Protein AF-S7RNK0-F1 (afdb_monomer_lite)

Secondary structure (DSSP, 8-state):
----------------------TT-----TTSS-HHHHHHHHHHHHHHHHHHHHHHHHHHHHHHHHHH--S---HHHHHHHHHHHHHHHHHHHHHHHHHHHHHHHHHHHHHHHHHHHHHHHHHHHHHHHHHHHHHHHHHHHHHHHHHHS------

Structure (mmCIF, N/CA/C/O backbone):
data_AF-S7RNK0-F1
#
_entry.id   AF-S7RNK0-F1
#
loop_
_atom_site.group_PDB
_atom_site.id
_atom_site.type_symbol
_atom_site.label_atom_id
_atom_site.label_alt_id
_atom_site.label_comp_id
_atom_site.label_asym_id
_atom_site.label_entity_id
_atom_site.label_seq_id
_atom_site.pdbx_PDB_ins_code
_atom_site.Cartn_x
_atom_site.Cartn_y
_atom_site.Cartn_z
_atom_site.occupancy
_atom_site.B_iso_or_equiv
_atom_site.auth_seq_id
_atom_site.auth_comp_id
_atom_site.auth_asym_id
_atom_site.auth_atom_id
_atom_site.pdbx_PDB_model_num
ATOM 1 N N . MET A 1 1 ? 45.221 -5.343 42.220 1.00 38.56 1 MET A N 1
ATOM 2 C CA . MET A 1 1 ? 44.175 -4.317 42.394 1.00 38.56 1 MET A CA 1
ATOM 3 C C . MET A 1 1 ? 42.942 -4.831 41.683 1.00 38.56 1 MET A C 1
ATOM 5 O O . MET A 1 1 ? 43.031 -5.105 40.497 1.00 38.56 1 MET A O 1
ATOM 9 N N . ALA A 1 2 ? 41.881 -5.119 42.434 1.00 43.97 2 ALA A N 1
ATOM 10 C CA . ALA A 1 2 ? 40.635 -5.669 41.914 1.00 43.97 2 ALA A CA 1
ATOM 11 C C . ALA A 1 2 ? 39.637 -4.521 41.758 1.00 43.97 2 ALA A C 1
ATOM 13 O O . ALA A 1 2 ? 39.261 -3.907 42.754 1.00 43.97 2 ALA A O 1
ATOM 14 N N . GLU A 1 3 ? 39.244 -4.226 40.525 1.00 46.78 3 GLU A N 1
ATOM 15 C CA . GLU A 1 3 ? 38.195 -3.261 40.221 1.00 46.78 3 GLU A CA 1
ATOM 16 C C . GLU A 1 3 ? 36.877 -4.032 40.102 1.00 46.78 3 GLU A C 1
ATOM 18 O O . GLU A 1 3 ? 36.682 -4.839 39.195 1.00 46.78 3 GLU A O 1
ATOM 23 N N . ARG A 1 4 ? 36.014 -3.870 41.108 1.00 43.72 4 ARG A N 1
ATOM 24 C CA . ARG A 1 4 ? 34.641 -4.377 41.099 1.00 43.72 4 ARG A CA 1
ATOM 25 C C . ARG A 1 4 ? 33.780 -3.339 40.389 1.00 43.72 4 ARG A C 1
ATOM 27 O O . ARG A 1 4 ? 33.605 -2.245 40.916 1.00 43.72 4 ARG A O 1
ATOM 34 N N . THR A 1 5 ? 33.224 -3.677 39.233 1.00 51.50 5 THR A N 1
ATOM 35 C CA . THR A 1 5 ? 32.149 -2.893 38.617 1.00 51.50 5 THR A CA 1
ATOM 36 C C . THR A 1 5 ? 30.824 -3.281 39.267 1.00 51.50 5 THR A C 1
ATOM 38 O O . THR A 1 5 ? 30.147 -4.211 38.834 1.00 51.50 5 THR A O 1
ATOM 41 N N . GLU A 1 6 ? 30.488 -2.597 40.360 1.00 53.03 6 GLU A N 1
ATOM 42 C CA . GLU A 1 6 ? 29.125 -2.522 40.890 1.00 53.03 6 GLU A CA 1
ATOM 43 C C . GLU A 1 6 ? 28.332 -1.493 40.076 1.00 53.03 6 GLU A C 1
ATOM 45 O O . GLU A 1 6 ? 28.694 -0.320 40.049 1.00 53.03 6 GLU A O 1
ATOM 50 N N . THR A 1 7 ? 27.294 -1.957 39.379 1.00 47.88 7 THR A N 1
ATOM 51 C CA . THR A 1 7 ? 26.075 -1.268 38.883 1.00 47.88 7 THR A CA 1
ATOM 52 C C . THR A 1 7 ? 25.461 -2.227 37.845 1.00 47.88 7 THR A C 1
ATOM 54 O O . THR A 1 7 ? 26.183 -2.813 37.054 1.00 47.88 7 THR A O 1
ATOM 57 N N . ASP A 1 8 ? 24.179 -2.577 37.833 1.00 44.62 8 ASP A N 1
ATOM 58 C CA . ASP A 1 8 ? 22.992 -1.774 38.080 1.00 44.62 8 ASP A CA 1
ATOM 59 C C . ASP A 1 8 ? 21.844 -2.656 38.614 1.00 44.62 8 ASP A C 1
ATOM 61 O O . ASP A 1 8 ? 21.744 -3.856 38.352 1.00 44.62 8 ASP A O 1
ATOM 65 N N . VAL A 1 9 ? 21.008 -2.025 39.422 1.00 54.91 9 VAL A N 1
ATOM 66 C CA . VAL A 1 9 ? 19.932 -2.573 40.238 1.00 54.91 9 VAL A CA 1
ATOM 67 C C . VAL A 1 9 ? 18.689 -2.777 39.376 1.00 54.91 9 VAL A C 1
ATOM 69 O O . VAL A 1 9 ? 18.305 -1.894 38.613 1.00 54.91 9 VAL A O 1
ATOM 72 N N . SER A 1 10 ? 17.980 -3.892 39.568 1.00 52.00 10 SER A N 1
ATOM 73 C CA . SER A 1 10 ? 16.616 -4.072 39.063 1.00 52.00 10 SER A CA 1
ATOM 74 C C . SER A 1 10 ? 15.708 -2.943 39.558 1.00 52.00 10 SER A C 1
ATOM 76 O O . SER A 1 10 ? 15.218 -2.970 40.688 1.00 52.00 10 SER A O 1
ATOM 78 N N . ARG A 1 11 ? 15.455 -1.948 38.706 1.00 56.00 11 ARG A N 1
ATOM 79 C CA . ARG A 1 11 ? 14.367 -0.986 38.885 1.00 56.00 11 ARG A CA 1
ATOM 80 C C . ARG A 1 11 ? 13.257 -1.310 37.889 1.00 56.00 11 ARG A C 1
ATOM 82 O O . ARG A 1 11 ? 13.376 -0.950 36.721 1.00 56.00 11 ARG A O 1
ATOM 89 N N . PRO A 1 12 ? 12.150 -1.932 38.326 1.00 54.88 12 PRO A N 1
ATOM 90 C CA . PRO A 1 12 ? 10.907 -1.861 37.579 1.00 54.88 12 PRO A CA 1
ATOM 91 C C . PRO A 1 12 ? 10.405 -0.415 37.690 1.00 54.88 12 PRO A C 1
ATOM 93 O O . PRO A 1 12 ? 9.751 -0.044 38.663 1.00 54.88 12 PRO A O 1
ATOM 96 N N . SER A 1 13 ? 10.782 0.449 36.745 1.00 56.88 13 SER A N 1
ATOM 97 C CA . SER A 1 13 ? 10.245 1.809 36.687 1.00 56.88 13 SER A CA 1
ATOM 98 C C . SER A 1 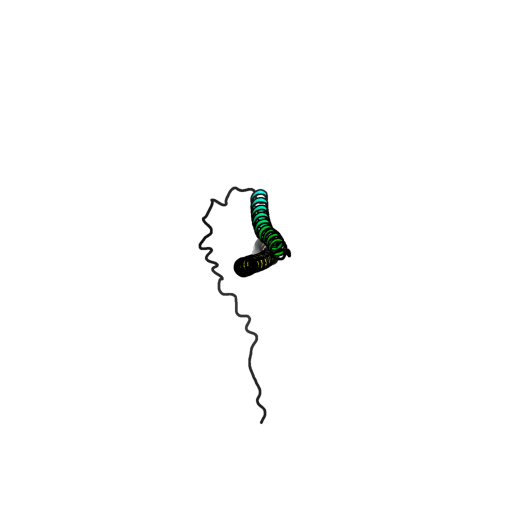13 ? 8.968 1.808 35.858 1.00 56.88 13 SER A C 1
ATOM 100 O O . SER A 1 13 ? 9.001 1.701 34.633 1.00 56.88 13 SER A O 1
ATOM 102 N N . ALA A 1 14 ? 7.857 1.902 36.583 1.00 45.41 14 ALA A N 1
ATOM 103 C CA . ALA A 1 14 ? 6.514 2.204 36.122 1.00 45.41 14 ALA A CA 1
ATOM 104 C C . ALA A 1 14 ? 6.492 3.093 34.872 1.00 45.41 14 ALA A C 1
ATOM 106 O O . ALA A 1 14 ? 7.077 4.174 34.876 1.00 45.41 14 ALA A O 1
ATOM 107 N N . LEU A 1 15 ? 5.766 2.653 33.842 1.00 47.38 15 LEU A N 1
ATOM 108 C CA . LEU A 1 15 ? 5.374 3.487 32.710 1.00 47.38 15 LEU A CA 1
ATOM 109 C C . LEU A 1 15 ? 4.616 4.715 33.242 1.00 47.38 15 LEU A C 1
ATOM 111 O O . LEU A 1 15 ? 3.490 4.575 33.729 1.00 47.38 15 LEU A O 1
ATOM 115 N N . PRO A 1 16 ? 5.181 5.929 33.157 1.00 45.91 16 PRO A N 1
ATOM 116 C CA . PRO A 1 16 ? 4.438 7.141 33.429 1.00 45.91 16 PRO A CA 1
ATOM 117 C C . PRO A 1 16 ? 3.608 7.420 32.178 1.00 45.91 16 PRO A C 1
ATOM 119 O O . PRO A 1 16 ? 4.174 7.736 31.138 1.00 45.91 16 PRO A O 1
ATOM 122 N N . SER A 1 17 ? 2.285 7.255 32.279 1.00 56.50 17 SER A N 1
ATOM 123 C CA . SER A 1 17 ? 1.262 7.858 31.408 1.00 56.50 17 SER A CA 1
ATOM 124 C C . SER A 1 17 ? 1.771 8.238 30.009 1.00 56.50 17 SER A C 1
ATOM 126 O O . SER A 1 17 ? 2.114 9.394 29.748 1.00 56.50 17 SER A O 1
ATOM 128 N N . ALA A 1 18 ? 1.808 7.265 29.096 1.00 48.03 18 ALA A N 1
ATOM 129 C CA . ALA A 1 18 ? 1.936 7.549 27.675 1.00 48.03 18 ALA A CA 1
ATOM 130 C C . ALA A 1 18 ? 0.672 8.297 27.226 1.00 48.03 18 ALA A C 1
ATOM 132 O O . ALA A 1 18 ? -0.296 7.710 26.749 1.00 48.03 18 ALA A O 1
ATOM 133 N N . LYS A 1 19 ? 0.660 9.620 27.401 1.00 53.62 19 LYS A N 1
ATOM 134 C CA . LYS A 1 19 ? -0.261 10.505 26.696 1.00 53.62 19 LYS A CA 1
ATOM 135 C C . LYS A 1 19 ? 0.187 10.531 25.240 1.00 53.62 19 LYS A C 1
ATOM 137 O O . LYS A 1 19 ? 0.856 11.463 24.804 1.00 53.62 19 LYS A O 1
ATOM 142 N N . LEU A 1 20 ? -0.173 9.487 24.495 1.00 52.44 20 LEU A N 1
ATOM 143 C CA . LEU A 1 20 ? -0.245 9.523 23.040 1.00 52.44 20 LEU A CA 1
ATOM 144 C C . LEU A 1 20 ? -1.317 10.556 22.682 1.00 52.44 20 LEU A C 1
ATOM 146 O O . LEU A 1 20 ? -2.484 10.241 22.463 1.00 52.44 20 LEU A O 1
ATOM 150 N N . THR A 1 21 ? -0.928 11.831 22.692 1.00 51.25 21 THR A N 1
ATOM 151 C CA . THR A 1 21 ? -1.695 12.910 22.084 1.00 51.25 21 THR A CA 1
ATOM 152 C C . THR A 1 21 ? -1.768 12.617 20.597 1.00 51.25 21 THR A C 1
ATOM 154 O O . THR A 1 21 ? -0.874 12.958 19.825 1.00 51.25 21 THR A O 1
ATOM 157 N N . ASN A 1 22 ? -2.846 11.936 20.230 1.00 54.66 22 ASN A N 1
ATOM 158 C CA . ASN A 1 22 ? -3.285 11.652 18.880 1.00 54.66 22 ASN A CA 1
ATOM 159 C C . ASN A 1 22 ? -3.699 12.978 18.218 1.00 54.66 22 ASN A C 1
ATOM 161 O O . ASN A 1 22 ? -4.876 13.313 18.140 1.00 54.66 22 ASN A O 1
ATOM 165 N N . ARG A 1 23 ? -2.715 13.808 17.851 1.00 49.62 23 ARG A N 1
ATOM 166 C CA . ARG A 1 23 ? -2.934 15.209 17.455 1.00 49.62 23 ARG A CA 1
ATOM 167 C C . ARG A 1 23 ? -3.511 15.373 16.046 1.00 49.62 23 ARG A C 1
ATOM 169 O O . ARG A 1 23 ? -3.738 16.503 15.642 1.00 49.62 23 ARG A O 1
ATOM 176 N N . ASN A 1 24 ? -3.756 14.294 15.301 1.00 45.88 24 ASN A N 1
ATOM 177 C CA . ASN A 1 24 ? -4.236 14.422 13.923 1.00 45.88 24 ASN A CA 1
ATOM 178 C C . ASN A 1 24 ? -5.293 13.398 13.498 1.00 45.88 24 ASN A C 1
ATOM 180 O O . ASN A 1 24 ? -5.479 13.169 12.307 1.00 45.88 24 ASN A O 1
ATOM 184 N N . ARG A 1 25 ? -6.011 12.784 14.447 1.00 49.88 25 ARG A N 1
ATOM 185 C CA . ARG A 1 25 ? -7.230 12.046 14.107 1.00 49.88 25 ARG A CA 1
ATOM 186 C C . ARG A 1 25 ? -8.386 13.030 14.203 1.00 49.88 25 ARG A C 1
ATOM 188 O O . ARG A 1 25 ? -8.956 13.217 15.274 1.00 49.88 25 ARG A O 1
ATOM 195 N N . GLU A 1 26 ? -8.660 13.713 13.093 1.00 44.22 26 GLU A N 1
ATOM 196 C CA . GLU A 1 26 ? -9.925 14.415 12.901 1.00 44.22 26 GLU A CA 1
ATOM 197 C C . GLU A 1 26 ? -11.048 13.483 13.359 1.00 44.22 26 GLU A C 1
ATOM 199 O O . GLU A 1 26 ? -11.226 12.374 12.848 1.00 44.22 26 GLU A O 1
ATOM 204 N N . THR A 1 27 ? -11.742 13.904 14.408 1.00 45.97 27 THR A N 1
ATOM 205 C CA . THR A 1 27 ? -12.876 13.211 14.997 1.00 45.97 27 THR A CA 1
ATOM 206 C C . THR A 1 27 ? -14.022 13.223 13.996 1.00 45.97 27 THR A C 1
ATOM 208 O O . THR A 1 27 ? -14.910 14.071 14.058 1.00 45.97 27 THR A O 1
ATOM 211 N N . ARG A 1 28 ? -14.010 12.268 13.063 1.00 47.56 28 ARG A N 1
ATOM 212 C CA . ARG A 1 28 ? -15.245 11.782 12.449 1.00 47.56 28 ARG A CA 1
ATOM 213 C C . ARG A 1 28 ? -16.115 11.228 13.589 1.00 47.56 28 ARG A C 1
ATOM 215 O O . ARG A 1 28 ? -15.562 10.605 14.493 1.00 47.56 28 ARG A O 1
ATOM 222 N N . PRO A 1 29 ? -17.429 11.485 13.628 1.00 41.31 29 PRO A N 1
ATOM 223 C CA . PRO A 1 29 ? -18.291 10.977 14.693 1.00 41.31 29 PRO A CA 1
ATOM 224 C C . PRO A 1 29 ? -18.279 9.437 14.677 1.00 41.31 29 PRO A C 1
ATOM 226 O O . PRO A 1 29 ? -18.895 8.800 13.833 1.00 41.31 29 PRO A O 1
ATOM 229 N N . PHE A 1 30 ? -17.517 8.854 15.605 1.00 46.75 30 PHE A N 1
ATOM 230 C CA . PHE A 1 30 ? -17.131 7.436 15.703 1.00 46.75 30 PHE A CA 1
ATOM 231 C C . PHE A 1 30 ? -18.206 6.523 16.333 1.00 46.75 30 PHE A C 1
ATOM 233 O O . PHE A 1 30 ? -17.873 5.469 16.863 1.00 46.75 30 PHE A O 1
ATOM 240 N N . ALA A 1 31 ? -19.481 6.918 16.338 1.00 47.34 31 ALA A N 1
ATOM 241 C CA . ALA A 1 31 ? -20.484 6.262 17.184 1.00 47.34 31 ALA A CA 1
ATOM 242 C C . ALA A 1 31 ? -21.453 5.305 16.467 1.00 47.34 31 ALA A C 1
ATOM 244 O O . ALA A 1 31 ? -22.263 4.708 17.165 1.00 47.34 31 ALA A O 1
ATOM 245 N N . ASP A 1 32 ? -21.399 5.139 15.136 1.00 47.97 32 ASP A N 1
ATOM 246 C CA . ASP A 1 32 ? -22.468 4.389 14.439 1.00 47.97 32 ASP A CA 1
ATOM 247 C C . ASP A 1 32 ? -22.033 3.529 13.236 1.00 47.97 32 ASP A C 1
ATOM 249 O O . ASP A 1 32 ? -22.870 3.003 12.507 1.00 47.97 32 ASP A O 1
ATOM 253 N N . LEU A 1 33 ? -20.727 3.348 13.012 1.00 49.53 33 LEU A N 1
ATOM 254 C CA . LEU A 1 33 ? -20.251 2.366 12.030 1.00 49.53 33 LEU A CA 1
ATOM 255 C C . LEU A 1 33 ? -20.232 0.987 12.696 1.00 49.53 33 LEU A C 1
ATOM 257 O O . LEU A 1 33 ? -19.620 0.818 13.754 1.00 49.53 33 LEU A O 1
ATOM 261 N N . LYS A 1 34 ? -20.898 -0.003 12.085 1.00 62.03 34 LYS A N 1
ATOM 262 C CA . LYS A 1 34 ? -20.774 -1.411 12.488 1.00 62.03 34 LYS A CA 1
ATOM 263 C C . LYS A 1 34 ? -19.287 -1.753 12.543 1.00 62.03 34 LYS A C 1
ATOM 265 O O . LYS A 1 34 ? -18.564 -1.483 11.591 1.00 62.03 34 LYS A O 1
ATOM 270 N N . SER A 1 35 ? -18.841 -2.347 13.651 1.00 71.50 35 SER A N 1
ATOM 271 C CA . SER A 1 35 ? -17.430 -2.709 13.863 1.00 71.50 35 SER A CA 1
ATOM 272 C C . SER A 1 35 ? -16.822 -3.469 12.678 1.00 71.50 35 SER A C 1
ATOM 274 O O . SER A 1 35 ? -15.636 -3.317 12.422 1.00 71.50 35 SER A O 1
ATOM 276 N N . ASP A 1 36 ? -17.636 -4.251 11.971 1.00 75.94 36 ASP A N 1
ATOM 277 C CA . ASP A 1 36 ? -17.263 -5.013 10.776 1.00 75.94 36 ASP A CA 1
ATOM 278 C C . ASP A 1 36 ? -16.871 -4.099 9.602 1.00 75.94 36 ASP A C 1
ATOM 280 O O . ASP A 1 36 ? -15.761 -4.166 9.094 1.00 75.94 36 ASP A O 1
ATOM 284 N N . GLU A 1 37 ? -17.721 -3.124 9.271 1.00 81.38 37 GLU A N 1
ATOM 285 C CA . GLU A 1 37 ? -17.491 -2.167 8.179 1.00 81.38 37 GLU A CA 1
ATOM 286 C C . GLU A 1 37 ? -16.261 -1.278 8.435 1.00 81.38 37 GLU A C 1
ATOM 288 O O . GLU A 1 37 ? -15.534 -0.904 7.514 1.00 81.38 37 GLU A O 1
ATOM 293 N N . TYR A 1 38 ? -15.984 -0.958 9.705 1.00 78.31 38 TYR A N 1
ATOM 294 C CA . TYR A 1 38 ? -14.754 -0.259 10.075 1.00 78.31 38 TYR A CA 1
ATOM 295 C C . TYR A 1 38 ? -13.511 -1.125 9.829 1.00 78.31 38 TYR A C 1
ATOM 297 O O . TYR A 1 38 ? -12.530 -0.616 9.285 1.00 78.31 38 TYR A O 1
ATOM 305 N N . LEU A 1 39 ? -13.537 -2.405 10.210 1.00 83.56 39 LEU A N 1
ATOM 306 C CA . LEU A 1 39 ? -12.411 -3.317 9.992 1.00 83.56 39 LEU A CA 1
ATOM 307 C C . LEU A 1 39 ? -12.161 -3.545 8.499 1.00 83.56 39 LEU A C 1
ATOM 309 O O . LEU A 1 39 ? -11.013 -3.416 8.076 1.00 83.56 39 LEU A O 1
ATOM 313 N N . ASP A 1 40 ? -13.220 -3.732 7.709 1.00 87.31 40 ASP A N 1
ATOM 314 C CA . ASP A 1 40 ? -13.137 -3.853 6.249 1.00 87.31 40 ASP A CA 1
ATOM 315 C C . ASP A 1 40 ? -12.498 -2.607 5.619 1.00 87.31 40 ASP A C 1
ATOM 317 O O . ASP A 1 40 ? -11.603 -2.704 4.779 1.00 87.31 40 ASP A O 1
ATOM 321 N N . SER A 1 41 ? -12.896 -1.408 6.066 1.00 86.19 41 SER A N 1
ATOM 322 C CA . SER A 1 41 ? -12.331 -0.153 5.550 1.00 86.19 41 SER A CA 1
ATOM 323 C C . SER A 1 41 ? -10.840 0.005 5.865 1.00 86.19 41 SER A C 1
ATOM 325 O O . SER A 1 41 ? -10.078 0.537 5.054 1.00 86.19 41 SER A O 1
ATOM 327 N N . VAL A 1 42 ? -10.414 -0.463 7.042 1.00 85.19 42 VAL A N 1
ATOM 328 C CA . VAL A 1 42 ? -9.013 -0.427 7.465 1.00 85.19 42 VAL A CA 1
ATOM 329 C C . VAL A 1 42 ? -8.207 -1.445 6.667 1.00 85.19 42 VAL A C 1
ATOM 331 O O . VAL A 1 42 ? -7.118 -1.114 6.201 1.00 85.19 42 VAL A O 1
ATOM 334 N N . GLU A 1 43 ? -8.730 -2.655 6.475 1.00 87.75 43 GLU A N 1
ATOM 335 C CA . GLU A 1 43 ? -8.103 -3.677 5.637 1.00 87.75 43 GLU A CA 1
ATOM 336 C C . GLU A 1 43 ? -7.918 -3.179 4.198 1.00 87.75 43 GLU A C 1
ATOM 338 O O . GLU A 1 43 ? -6.815 -3.259 3.655 1.00 87.75 43 GLU A O 1
ATOM 343 N N . GLU A 1 44 ? -8.954 -2.582 3.605 1.00 92.12 44 GLU A N 1
ATOM 344 C CA . GLU A 1 44 ? -8.880 -2.036 2.252 1.00 92.12 44 GLU A CA 1
ATOM 345 C C . GLU A 1 44 ? -7.845 -0.902 2.142 1.00 92.12 44 GLU A C 1
ATOM 347 O O . GLU A 1 44 ? -7.117 -0.818 1.151 1.00 92.12 44 GLU A O 1
ATOM 352 N N . GLU A 1 45 ? -7.731 -0.035 3.156 1.00 90.19 45 GLU A N 1
ATOM 353 C CA . GLU A 1 45 ? -6.708 1.017 3.186 1.00 90.19 45 GLU A CA 1
ATOM 354 C C . GLU A 1 45 ? -5.288 0.433 3.217 1.00 90.19 45 GLU A C 1
ATOM 356 O O . GLU A 1 45 ? -4.405 0.917 2.503 1.00 90.19 45 GLU A O 1
ATOM 361 N N . TRP A 1 46 ? -5.056 -0.609 4.020 1.00 92.06 46 TRP A N 1
ATOM 362 C CA . TRP A 1 46 ? -3.757 -1.280 4.066 1.00 92.06 46 TRP A CA 1
ATOM 363 C C . TRP A 1 46 ? -3.437 -1.991 2.755 1.00 92.06 46 TRP A C 1
ATOM 365 O O . TRP A 1 46 ? -2.317 -1.841 2.268 1.00 92.06 46 TRP A O 1
ATOM 375 N N . ASN A 1 47 ? -4.409 -2.678 2.151 1.00 93.75 47 ASN A N 1
ATOM 376 C CA . ASN A 1 47 ? -4.234 -3.323 0.849 1.00 93.75 47 ASN A CA 1
ATOM 377 C C . ASN A 1 47 ? -3.865 -2.296 -0.226 1.00 93.75 47 ASN A C 1
ATOM 379 O O . ASN A 1 47 ? -2.837 -2.446 -0.875 1.00 93.75 47 ASN A O 1
ATOM 383 N N . LYS A 1 48 ? -4.587 -1.170 -0.308 1.00 95.62 48 LYS A N 1
ATOM 384 C CA . LYS A 1 48 ? -4.260 -0.078 -1.245 1.00 95.62 48 LYS A CA 1
ATOM 385 C C . LYS A 1 48 ? -2.842 0.461 -1.069 1.00 95.62 48 LYS A C 1
ATOM 387 O O . LYS A 1 48 ? -2.180 0.786 -2.051 1.00 95.62 48 LYS A O 1
ATOM 392 N N . ARG A 1 49 ? -2.372 0.593 0.176 1.00 92.81 49 ARG A N 1
ATOM 393 C CA . ARG A 1 49 ? -1.000 1.047 0.458 1.00 92.81 49 ARG A CA 1
ATOM 394 C C . ARG A 1 49 ? 0.035 0.010 0.036 1.00 92.81 49 ARG A C 1
ATOM 396 O O . ARG A 1 49 ? 1.055 0.390 -0.521 1.00 92.81 49 ARG A O 1
ATOM 403 N N . VAL A 1 50 ? -0.212 -1.272 0.303 1.00 95.94 50 VAL A N 1
ATOM 404 C CA . VAL A 1 50 ? 0.687 -2.357 -0.114 1.00 95.94 50 VAL A CA 1
ATOM 405 C C . VAL A 1 50 ? 0.756 -2.435 -1.636 1.00 95.94 50 VAL A C 1
ATOM 407 O O . VAL A 1 50 ? 1.860 -2.446 -2.174 1.00 95.94 50 VAL A O 1
ATOM 410 N N . ASP A 1 51 ? -0.391 -2.408 -2.314 1.00 96.69 51 ASP A N 1
ATOM 411 C CA . ASP A 1 51 ? -0.478 -2.468 -3.773 1.00 96.69 51 ASP A CA 1
ATOM 412 C C . ASP A 1 51 ? 0.312 -1.324 -4.420 1.00 96.69 51 ASP A C 1
ATOM 414 O O . ASP A 1 51 ? 1.159 -1.571 -5.271 1.00 96.69 51 ASP A O 1
ATOM 418 N N . ALA A 1 52 ? 0.150 -0.086 -3.939 1.00 95.81 52 ALA A N 1
ATOM 419 C CA . ALA A 1 52 ? 0.873 1.067 -4.478 1.00 95.81 52 ALA A CA 1
ATOM 420 C C . ALA A 1 52 ? 2.408 0.941 -4.370 1.00 95.81 52 ALA A C 1
ATOM 422 O O . ALA A 1 52 ? 3.142 1.329 -5.286 1.00 95.81 52 ALA A O 1
ATOM 423 N N . GLU A 1 53 ? 2.916 0.403 -3.257 1.00 95.94 53 GLU A N 1
ATOM 424 C CA . GLU A 1 53 ? 4.360 0.218 -3.067 1.00 95.94 53 GLU A CA 1
ATOM 425 C C . GLU A 1 53 ? 4.899 -0.966 -3.882 1.00 95.94 53 GLU A C 1
ATOM 427 O O . GLU A 1 53 ? 6.025 -0.910 -4.382 1.00 95.94 53 GLU A O 1
ATOM 432 N N . VAL A 1 54 ? 4.102 -2.028 -4.045 1.00 96.56 54 VAL A N 1
ATOM 433 C CA . VAL A 1 54 ? 4.440 -3.175 -4.899 1.00 96.56 54 VAL A CA 1
ATOM 434 C C . VAL A 1 54 ? 4.451 -2.768 -6.370 1.00 96.56 54 VAL A C 1
ATOM 436 O O . VAL A 1 54 ? 5.416 -3.086 -7.064 1.00 96.56 54 VAL A O 1
ATOM 439 N N . ASP A 1 55 ? 3.453 -2.014 -6.829 1.00 96.75 55 ASP A N 1
ATOM 440 C CA . ASP A 1 55 ? 3.379 -1.496 -8.197 1.00 96.75 55 ASP A CA 1
ATOM 441 C C . ASP A 1 55 ? 4.594 -0.623 -8.510 1.00 96.75 55 ASP A C 1
ATOM 443 O O . ASP A 1 55 ? 5.270 -0.841 -9.514 1.00 96.75 55 ASP A O 1
ATOM 447 N N . THR A 1 56 ? 4.967 0.279 -7.596 1.00 95.44 56 THR A N 1
ATOM 448 C CA . THR A 1 56 ? 6.176 1.107 -7.742 1.00 95.44 56 THR A CA 1
ATOM 449 C C . THR A 1 56 ? 7.442 0.250 -7.881 1.00 95.44 56 THR A C 1
ATOM 451 O O . THR A 1 56 ? 8.348 0.581 -8.654 1.00 95.44 56 THR A O 1
ATOM 454 N N . LEU A 1 57 ? 7.518 -0.875 -7.163 1.00 96.19 57 LEU A N 1
ATOM 455 C CA . LEU A 1 57 ? 8.643 -1.805 -7.243 1.00 96.19 57 LEU A CA 1
ATOM 456 C C . LEU A 1 57 ? 8.678 -2.555 -8.585 1.00 96.19 57 LEU A C 1
ATOM 458 O O . LEU A 1 57 ? 9.744 -2.699 -9.188 1.00 96.19 57 LEU A O 1
ATOM 462 N N . VAL A 1 58 ? 7.521 -3.035 -9.045 1.00 96.38 58 VAL A N 1
ATOM 463 C CA . VAL A 1 58 ? 7.377 -3.790 -10.296 1.00 96.38 58 VAL A CA 1
ATOM 464 C C . VAL A 1 58 ? 7.631 -2.885 -11.498 1.00 96.38 58 VAL A C 1
ATOM 466 O O . VAL A 1 58 ? 8.466 -3.222 -12.338 1.00 96.38 58 VAL A O 1
ATOM 469 N N . GLU A 1 59 ? 6.985 -1.721 -11.559 1.00 95.38 59 GLU A N 1
ATOM 470 C CA . GLU A 1 59 ? 7.195 -0.722 -12.611 1.00 95.38 59 GLU A CA 1
ATOM 471 C C . GLU A 1 59 ? 8.650 -0.245 -12.640 1.00 95.38 59 GLU A C 1
ATOM 473 O O . GLU A 1 59 ? 9.270 -0.208 -13.703 1.00 95.38 59 GLU A O 1
ATOM 478 N N . GLY A 1 60 ? 9.239 0.038 -11.471 1.00 93.69 60 GLY A N 1
ATOM 479 C CA . GLY A 1 60 ? 10.647 0.415 -11.365 1.00 93.69 60 GLY A CA 1
ATOM 480 C C . GLY A 1 60 ? 11.590 -0.650 -11.931 1.00 93.69 60 GLY A C 1
ATOM 481 O O . GLY A 1 60 ? 12.538 -0.322 -12.645 1.00 93.69 60 GLY A O 1
ATOM 482 N N . MET A 1 61 ? 11.308 -1.932 -11.681 1.00 93.94 61 MET A N 1
ATOM 483 C CA . MET A 1 61 ? 12.108 -3.036 -12.213 1.00 93.94 61 MET A CA 1
ATOM 484 C C . MET A 1 61 ? 11.932 -3.210 -13.728 1.00 93.94 61 MET A C 1
ATOM 486 O O . MET A 1 61 ? 12.917 -3.435 -14.432 1.00 93.94 61 MET A O 1
ATOM 490 N N . VAL A 1 62 ? 10.706 -3.079 -14.246 1.00 94.94 62 VAL A N 1
ATOM 491 C CA . VAL A 1 62 ? 10.436 -3.107 -15.695 1.00 94.94 62 VAL A CA 1
ATOM 492 C C . VAL A 1 62 ? 11.208 -1.991 -16.400 1.00 94.94 62 VAL A C 1
ATOM 494 O O . VAL A 1 62 ? 11.888 -2.246 -17.398 1.00 94.94 62 VAL A O 1
ATOM 497 N N . ASP A 1 63 ? 11.185 -0.783 -15.840 1.00 92.19 63 ASP A N 1
ATOM 498 C CA . ASP A 1 63 ? 11.926 0.360 -16.362 1.00 92.19 63 ASP A CA 1
ATOM 499 C C . ASP A 1 63 ? 13.437 0.110 -16.354 1.00 92.19 63 ASP A C 1
ATOM 501 O O . ASP A 1 63 ? 14.096 0.330 -17.370 1.00 92.19 63 ASP A O 1
ATOM 505 N N . LEU A 1 64 ? 14.002 -0.413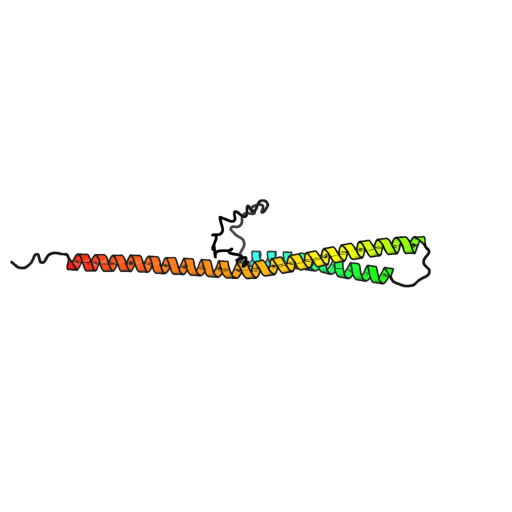 -15.263 1.00 92.56 64 LEU A N 1
ATOM 506 C CA . LEU A 1 64 ? 15.432 -0.735 -15.190 1.00 92.56 64 LEU A CA 1
ATOM 507 C C . LEU A 1 64 ? 15.855 -1.780 -16.225 1.00 92.56 64 LEU A C 1
ATOM 509 O O . LEU A 1 64 ? 16.888 -1.618 -16.876 1.00 92.56 64 LEU A O 1
ATOM 513 N N . VAL A 1 65 ? 15.050 -2.826 -16.422 1.00 92.81 65 VAL A N 1
ATOM 514 C CA . VAL A 1 65 ? 15.307 -3.843 -17.452 1.00 92.81 65 VAL A CA 1
ATOM 515 C C . VAL A 1 65 ? 15.218 -3.228 -18.852 1.00 92.81 65 VAL A C 1
ATOM 517 O O . VAL A 1 65 ? 16.050 -3.532 -19.710 1.00 92.81 65 VAL A O 1
ATOM 520 N N . SER A 1 66 ? 14.266 -2.319 -19.079 1.00 89.12 66 SER A N 1
ATOM 521 C CA . SER A 1 66 ? 14.129 -1.607 -20.353 1.00 89.12 66 SER A CA 1
ATOM 522 C C . SER A 1 66 ? 15.345 -0.716 -20.652 1.00 89.12 66 SER A C 1
ATOM 524 O O . SER A 1 66 ? 15.857 -0.725 -21.774 1.00 89.12 66 SER A O 1
ATOM 526 N N . LEU A 1 67 ? 15.874 -0.027 -19.634 1.00 88.19 67 LEU A N 1
ATOM 527 C CA . LEU A 1 67 ? 17.071 0.811 -19.727 1.00 88.19 67 LEU A CA 1
ATOM 528 C C . LEU A 1 67 ? 18.334 -0.033 -19.928 1.00 88.19 67 LEU A C 1
ATOM 530 O O . LEU A 1 67 ? 19.222 0.364 -20.678 1.00 88.19 67 LEU A O 1
ATOM 534 N N . ALA A 1 68 ? 18.407 -1.220 -19.323 1.00 85.94 68 ALA A N 1
ATOM 535 C CA . ALA A 1 68 ? 19.533 -2.141 -19.468 1.00 85.94 68 ALA A CA 1
ATOM 536 C C . ALA A 1 68 ? 19.603 -2.827 -20.846 1.00 85.94 68 ALA A C 1
ATOM 538 O O . ALA A 1 68 ? 20.632 -3.421 -21.179 1.00 85.94 68 ALA A O 1
ATOM 539 N N . SER A 1 69 ? 18.547 -2.737 -21.664 1.00 84.88 69 SER A N 1
ATOM 540 C CA . SER A 1 69 ? 18.528 -3.300 -23.017 1.00 84.88 69 SER A CA 1
ATOM 541 C C . SER A 1 69 ? 19.672 -2.743 -23.876 1.00 84.88 69 SER A C 1
ATOM 543 O O . SER A 1 69 ? 19.890 -1.529 -23.967 1.00 84.88 69 SER A O 1
ATOM 545 N N . ILE A 1 70 ? 20.431 -3.650 -24.494 1.00 73.12 70 ILE A N 1
ATOM 546 C CA . ILE A 1 70 ? 21.618 -3.338 -25.295 1.00 73.12 70 ILE A CA 1
ATOM 547 C C . ILE A 1 70 ? 21.170 -2.876 -26.688 1.00 73.12 70 ILE A C 1
ATOM 549 O O . ILE A 1 70 ? 20.455 -3.587 -27.389 1.00 73.12 70 ILE A O 1
ATOM 553 N N . GLY A 1 71 ? 21.620 -1.693 -27.106 1.00 80.44 71 GLY A N 1
ATOM 554 C CA . GLY A 1 71 ? 21.396 -1.136 -28.442 1.00 80.44 71 GLY A CA 1
ATOM 555 C C . GLY A 1 71 ? 22.381 -0.003 -28.734 1.00 80.44 71 GLY A C 1
ATOM 556 O O . GLY A 1 71 ? 23.144 0.381 -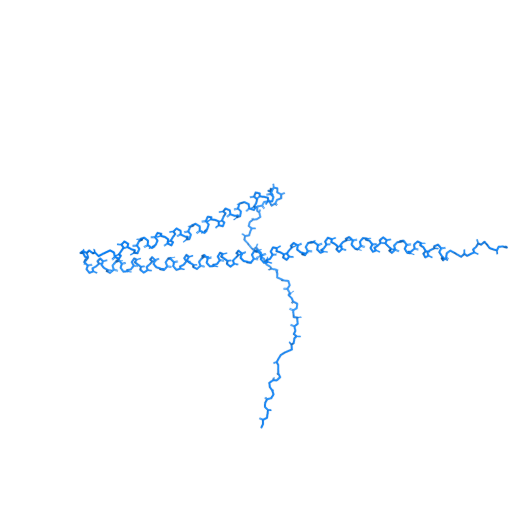27.847 1.00 80.44 71 GLY A O 1
ATOM 557 N N . ASP A 1 72 ? 22.360 0.554 -29.948 1.00 76.88 72 ASP A N 1
ATOM 558 C CA . ASP A 1 72 ? 23.233 1.677 -30.322 1.00 76.88 72 ASP A CA 1
ATOM 559 C C . ASP A 1 72 ? 22.854 2.945 -29.542 1.00 76.88 72 ASP A C 1
ATOM 561 O O . ASP A 1 72 ? 21.874 3.641 -29.837 1.00 76.88 72 ASP A O 1
ATOM 565 N N . LYS A 1 73 ? 23.615 3.223 -28.482 1.00 84.62 73 LYS A N 1
ATOM 566 C CA . LYS A 1 73 ? 23.404 4.334 -27.551 1.00 84.62 73 LYS A CA 1
ATOM 567 C C . LYS A 1 73 ? 24.549 5.335 -27.671 1.00 84.62 73 LYS A C 1
ATOM 569 O O . LYS A 1 73 ? 25.716 4.967 -27.585 1.00 84.62 73 LYS A O 1
ATOM 574 N N . ASP A 1 74 ? 24.205 6.610 -27.837 1.00 87.75 74 ASP A N 1
ATOM 575 C CA . ASP A 1 74 ? 25.167 7.714 -27.782 1.00 87.75 74 ASP A CA 1
ATOM 576 C C . ASP A 1 74 ? 25.585 7.995 -26.324 1.00 87.75 74 ASP A C 1
ATOM 578 O O . ASP A 1 74 ? 24.824 7.743 -25.387 1.00 87.75 74 ASP A O 1
ATOM 582 N N . LYS A 1 75 ? 26.774 8.568 -26.116 1.00 87.12 75 LYS A N 1
ATOM 583 C CA . LYS A 1 75 ? 27.350 8.892 -24.802 1.00 87.12 75 LYS A CA 1
ATOM 584 C C . LYS A 1 75 ? 26.407 9.731 -23.932 1.00 87.12 75 LYS A C 1
ATOM 586 O O . LYS A 1 75 ? 26.329 9.508 -22.726 1.00 87.12 75 LYS A O 1
ATOM 591 N N . PHE A 1 76 ? 25.680 10.677 -24.527 1.00 87.62 76 PHE A N 1
ATOM 592 C CA . PHE A 1 76 ? 24.701 11.498 -23.805 1.00 87.62 76 PHE A CA 1
ATOM 593 C C . PHE A 1 76 ? 23.466 10.699 -23.383 1.00 87.62 76 PHE A C 1
ATOM 595 O O . PHE A 1 76 ? 22.927 10.918 -22.301 1.00 87.62 76 PHE A O 1
ATOM 602 N N . ARG A 1 77 ? 23.051 9.734 -24.211 1.00 87.69 77 ARG A N 1
ATOM 603 C CA . ARG A 1 77 ? 21.924 8.847 -23.919 1.00 87.69 77 ARG A CA 1
ATOM 604 C C . ARG A 1 77 ? 22.265 7.883 -22.787 1.00 87.69 77 ARG A C 1
ATOM 606 O O . ARG A 1 77 ? 21.465 7.729 -21.878 1.00 87.69 77 ARG A O 1
ATOM 613 N N . ILE A 1 78 ? 23.485 7.345 -22.776 1.00 88.56 78 ILE A N 1
ATOM 614 C CA . ILE A 1 78 ? 23.991 6.506 -21.678 1.00 88.56 78 ILE A CA 1
ATOM 615 C C . ILE A 1 78 ? 23.999 7.278 -20.352 1.00 88.56 78 ILE A C 1
ATOM 617 O O . ILE A 1 78 ? 23.572 6.747 -19.333 1.00 88.56 78 ILE A O 1
ATOM 621 N N . ALA A 1 79 ? 24.453 8.537 -20.353 1.00 88.50 79 ALA A N 1
ATOM 622 C CA . ALA A 1 79 ? 24.465 9.357 -19.141 1.00 88.50 79 ALA A CA 1
ATOM 623 C C . ALA A 1 79 ? 23.048 9.636 -18.604 1.00 88.50 79 ALA A C 1
ATOM 625 O O . ALA A 1 79 ? 22.828 9.583 -17.395 1.00 88.50 79 ALA A O 1
ATOM 626 N N . LEU A 1 80 ? 22.085 9.895 -19.495 1.00 89.94 80 LEU A N 1
ATOM 627 C CA . LEU A 1 80 ? 20.685 10.099 -19.118 1.00 89.94 80 LEU A CA 1
ATOM 628 C C . LEU A 1 80 ? 20.042 8.815 -18.574 1.00 89.94 80 LEU A C 1
ATOM 630 O O . LEU A 1 80 ? 19.387 8.851 -17.536 1.00 89.94 80 LEU A O 1
ATOM 634 N N . GLU A 1 81 ? 20.257 7.683 -19.246 1.00 90.62 81 GLU A N 1
ATOM 635 C CA . GLU A 1 81 ? 19.754 6.376 -18.810 1.00 90.62 81 GLU A CA 1
ATOM 636 C C . GLU A 1 81 ? 20.354 5.963 -17.457 1.00 90.62 81 GLU A C 1
ATOM 638 O O . GLU A 1 81 ? 19.644 5.404 -16.625 1.00 90.62 81 GLU A O 1
ATOM 643 N N . ALA A 1 82 ? 21.626 6.286 -17.195 1.00 90.69 82 ALA A N 1
ATOM 644 C CA . ALA A 1 82 ? 22.266 6.036 -15.904 1.00 90.69 82 ALA A CA 1
ATOM 645 C C . ALA A 1 82 ? 21.609 6.834 -14.767 1.00 90.69 82 ALA A C 1
ATOM 647 O O . ALA A 1 82 ? 21.294 6.265 -13.724 1.00 90.69 82 ALA A O 1
ATOM 648 N N . PHE A 1 83 ? 21.338 8.126 -14.984 1.00 92.25 83 PHE A N 1
ATOM 649 C CA . PHE A 1 83 ? 20.622 8.951 -14.006 1.00 92.25 83 PHE A CA 1
ATOM 650 C C . PHE A 1 83 ? 19.189 8.451 -13.774 1.00 92.25 83 PHE A C 1
ATOM 652 O O . PHE A 1 83 ? 18.727 8.366 -12.636 1.00 92.25 83 PHE A O 1
ATOM 659 N N . GLN A 1 84 ? 18.483 8.078 -14.845 1.00 92.19 84 GLN A N 1
ATOM 660 C CA . GLN A 1 84 ? 17.136 7.523 -14.739 1.00 92.19 84 GLN A CA 1
ATOM 661 C C . GLN A 1 84 ? 17.140 6.201 -13.960 1.00 92.19 84 GLN A C 1
ATOM 663 O O . GLN A 1 84 ? 16.285 6.003 -13.099 1.00 92.19 84 GLN A O 1
ATOM 668 N N . ALA A 1 85 ? 18.117 5.326 -14.208 1.00 93.38 85 ALA A N 1
ATOM 669 C CA . ALA A 1 85 ? 18.268 4.076 -13.475 1.00 93.38 85 ALA A CA 1
ATOM 670 C C . ALA A 1 85 ? 18.539 4.312 -11.980 1.00 93.38 85 ALA A C 1
ATOM 672 O O . ALA A 1 85 ? 17.918 3.670 -11.136 1.00 93.38 85 ALA A O 1
ATOM 673 N N . GLU A 1 86 ? 19.407 5.266 -11.639 1.00 94.19 86 GLU A N 1
ATOM 674 C CA . GLU A 1 86 ? 19.690 5.628 -10.247 1.00 94.19 86 GLU A CA 1
ATOM 675 C C . GLU A 1 86 ? 18.440 6.168 -9.532 1.00 94.19 86 GLU A C 1
ATOM 677 O O . GLU A 1 86 ? 18.092 5.699 -8.448 1.00 94.19 86 GLU A O 1
ATOM 682 N N . SER A 1 87 ? 17.701 7.080 -10.169 1.00 93.75 87 SER A N 1
ATOM 683 C CA . SER A 1 87 ? 16.465 7.643 -9.609 1.00 93.75 87 SER A CA 1
ATOM 684 C C . SER A 1 87 ? 15.359 6.591 -9.428 1.00 93.75 87 SER A C 1
ATOM 686 O O . SER A 1 87 ? 14.637 6.597 -8.421 1.00 93.75 87 SER A O 1
ATOM 688 N N . ARG A 1 88 ? 15.239 5.643 -10.369 1.00 94.00 88 ARG A N 1
ATOM 689 C CA . ARG A 1 88 ? 14.318 4.503 -10.245 1.00 94.00 88 ARG A CA 1
ATOM 690 C C . ARG A 1 88 ? 14.730 3.574 -9.107 1.00 94.00 88 ARG A C 1
ATOM 692 O O . ARG A 1 88 ? 13.876 3.205 -8.305 1.00 94.00 88 ARG A O 1
ATOM 699 N N . ALA A 1 89 ? 16.020 3.267 -8.979 1.00 95.31 89 ALA A N 1
ATOM 700 C CA . ALA A 1 89 ? 16.532 2.456 -7.880 1.00 95.31 89 ALA A CA 1
ATOM 701 C C . ALA A 1 89 ? 16.277 3.115 -6.511 1.00 95.31 89 ALA A C 1
ATOM 703 O O . ALA A 1 89 ? 15.825 2.439 -5.590 1.00 95.31 89 ALA A O 1
ATOM 704 N N . GLU A 1 90 ? 16.481 4.430 -6.375 1.00 95.19 90 GLU A N 1
ATOM 705 C CA . GLU A 1 90 ? 16.166 5.159 -5.137 1.00 95.19 90 GLU A CA 1
ATOM 706 C C . GLU A 1 90 ? 14.675 5.054 -4.781 1.00 95.19 90 GLU A C 1
ATOM 708 O O . GLU A 1 90 ? 14.315 4.766 -3.635 1.00 95.19 90 GLU A O 1
ATOM 713 N N . SER A 1 91 ? 13.803 5.249 -5.773 1.00 94.81 91 SER A N 1
ATOM 714 C CA . SER A 1 91 ? 12.351 5.156 -5.592 1.00 94.81 91 SER A CA 1
ATOM 715 C C . SER A 1 91 ? 11.936 3.753 -5.134 1.00 94.81 91 SER A C 1
ATOM 717 O O . SER A 1 91 ? 11.188 3.619 -4.169 1.00 94.81 91 SER A O 1
ATOM 719 N N . MET A 1 92 ? 12.505 2.703 -5.736 1.00 96.94 92 MET A N 1
ATOM 720 C CA . MET A 1 92 ? 12.265 1.313 -5.331 1.00 96.94 92 MET A CA 1
ATOM 721 C C . MET A 1 92 ? 12.739 1.025 -3.900 1.00 96.94 92 MET A C 1
ATOM 723 O O . MET A 1 92 ? 12.036 0.366 -3.135 1.00 96.94 92 MET A O 1
ATOM 727 N N . VAL A 1 93 ? 13.913 1.531 -3.503 1.00 96.75 93 VAL A N 1
ATOM 728 C CA . VAL A 1 93 ? 14.433 1.378 -2.130 1.00 96.75 93 VAL A CA 1
ATOM 729 C C . VAL A 1 93 ? 13.497 2.042 -1.119 1.00 96.75 93 VAL A C 1
ATOM 731 O O . VAL A 1 93 ? 13.227 1.481 -0.053 1.00 96.75 93 VAL A O 1
ATOM 734 N N . ARG A 1 94 ? 12.962 3.219 -1.456 1.00 95.88 94 ARG A N 1
ATOM 735 C CA . ARG A 1 94 ? 11.991 3.935 -0.623 1.00 95.88 94 ARG A CA 1
ATOM 736 C C . ARG A 1 94 ? 10.700 3.132 -0.452 1.00 95.88 94 ARG A C 1
ATOM 738 O O . ARG A 1 94 ? 10.257 2.977 0.686 1.00 95.88 94 ARG A O 1
ATOM 745 N N . SER A 1 95 ? 10.163 2.566 -1.532 1.00 95.00 95 SER A N 1
ATOM 746 C CA . SER A 1 95 ? 8.977 1.700 -1.486 1.00 95.00 95 SER A CA 1
ATOM 747 C C . SER A 1 95 ? 9.203 0.424 -0.678 1.00 95.00 95 SER A C 1
ATOM 749 O O . SER A 1 95 ? 8.383 0.065 0.165 1.00 95.00 95 SER A O 1
ATOM 751 N N . ALA A 1 96 ? 10.367 -0.215 -0.814 1.00 96.44 96 ALA A N 1
ATOM 752 C CA . ALA A 1 96 ? 10.727 -1.370 0.008 1.00 96.44 96 ALA A CA 1
ATOM 753 C C . ALA A 1 96 ? 10.794 -1.025 1.511 1.00 96.44 96 ALA A C 1
ATOM 755 O O . ALA A 1 96 ? 10.323 -1.790 2.356 1.00 96.44 96 ALA A O 1
ATOM 756 N N . ASN A 1 97 ? 11.335 0.144 1.864 1.00 95.62 97 ASN A N 1
ATOM 757 C CA . ASN A 1 97 ? 11.361 0.609 3.252 1.00 95.62 97 ASN A CA 1
ATOM 758 C C . ASN A 1 97 ? 9.959 0.987 3.777 1.00 95.62 97 ASN A C 1
ATOM 760 O O . ASN A 1 97 ? 9.660 0.796 4.961 1.00 95.62 97 ASN A O 1
ATOM 764 N N . SER A 1 98 ? 9.084 1.486 2.901 1.00 95.06 98 SER A N 1
ATOM 765 C CA . SER A 1 98 ? 7.666 1.714 3.202 1.00 95.06 98 SER A CA 1
ATOM 766 C C . SER A 1 98 ? 6.961 0.396 3.542 1.00 95.06 98 SER A C 1
ATOM 768 O O . SER A 1 98 ? 6.379 0.275 4.620 1.00 95.06 98 SER A O 1
ATOM 770 N N . LEU A 1 99 ? 7.136 -0.648 2.721 1.00 94.69 99 LEU A N 1
ATOM 771 C CA . LEU A 1 99 ? 6.622 -1.999 2.993 1.00 94.69 99 LEU A CA 1
ATOM 772 C C . LEU A 1 99 ? 7.129 -2.564 4.329 1.00 94.69 99 LEU A C 1
ATOM 774 O O . LEU A 1 99 ? 6.353 -3.126 5.102 1.00 94.69 99 LEU A O 1
ATOM 778 N N . LEU A 1 100 ? 8.412 -2.373 4.654 1.00 95.62 100 LEU A N 1
ATOM 779 C CA . LEU A 1 100 ? 8.957 -2.783 5.953 1.00 95.62 100 LEU A CA 1
ATOM 780 C C . LEU A 1 100 ? 8.263 -2.063 7.121 1.00 95.62 100 LEU A C 1
ATOM 782 O O . LEU A 1 100 ? 7.964 -2.678 8.149 1.00 95.62 100 LEU A O 1
ATOM 786 N N . SER A 1 101 ? 7.979 -0.771 6.952 1.00 94.12 101 SER A N 1
ATOM 787 C CA . SER A 1 101 ? 7.260 0.035 7.943 1.00 94.12 101 SER A CA 1
ATOM 788 C C . SER A 1 101 ? 5.818 -0.451 8.117 1.00 94.12 101 SER A C 1
ATOM 790 O O . SER A 1 101 ? 5.364 -0.598 9.252 1.00 94.12 101 SER A O 1
ATOM 792 N N . ILE A 1 102 ? 5.132 -0.789 7.017 1.00 92.12 102 ILE A N 1
ATOM 793 C CA . ILE A 1 102 ? 3.791 -1.398 7.026 1.00 92.12 102 ILE A CA 1
ATOM 794 C C . ILE A 1 102 ? 3.803 -2.709 7.826 1.00 92.12 102 ILE A C 1
ATOM 796 O O . ILE A 1 102 ? 3.009 -2.873 8.752 1.00 92.12 102 ILE A O 1
ATOM 800 N N . ILE A 1 103 ? 4.754 -3.608 7.549 1.00 93.25 103 ILE A N 1
ATOM 801 C CA . ILE A 1 103 ? 4.902 -4.881 8.273 1.00 93.25 103 ILE A CA 1
ATOM 802 C C . ILE A 1 103 ? 5.091 -4.644 9.774 1.00 93.25 103 ILE A C 1
ATOM 804 O O . ILE A 1 103 ? 4.487 -5.331 10.599 1.00 93.25 103 ILE A O 1
ATOM 808 N N . HIS A 1 104 ? 5.939 -3.686 10.149 1.00 92.62 104 HIS A N 1
ATOM 809 C CA . HIS A 1 104 ? 6.156 -3.350 11.551 1.00 92.62 104 HIS A CA 1
ATOM 810 C C . HIS A 1 104 ? 4.867 -2.848 12.220 1.00 92.62 104 HIS A C 1
ATOM 812 O O . HIS A 1 104 ? 4.528 -3.297 13.315 1.00 92.62 104 HIS A O 1
ATOM 818 N N . SER A 1 105 ? 4.109 -1.977 11.552 1.00 89.31 105 SER A N 1
ATOM 819 C CA . SER A 1 105 ? 2.812 -1.505 12.042 1.00 89.31 105 SER A CA 1
ATOM 820 C C . SER A 1 105 ? 1.796 -2.637 12.208 1.00 89.31 105 SER A C 1
ATOM 822 O O . SER A 1 105 ? 1.141 -2.702 13.246 1.00 89.31 105 SER A O 1
ATOM 824 N N . MET A 1 106 ? 1.698 -3.563 11.250 1.00 88.19 106 MET A N 1
ATOM 825 C CA . MET A 1 106 ? 0.797 -4.720 11.350 1.00 88.19 106 MET A CA 1
ATOM 826 C C . MET A 1 106 ? 1.188 -5.649 12.504 1.00 88.19 106 MET A C 1
ATOM 828 O O . MET A 1 106 ? 0.326 -6.095 13.259 1.00 88.19 106 MET A O 1
ATOM 832 N N . LYS A 1 107 ? 2.491 -5.885 12.712 1.00 89.56 107 LYS A N 1
ATOM 833 C CA . LYS A 1 107 ? 2.982 -6.642 13.875 1.00 89.56 107 LYS A CA 1
ATOM 834 C C . LYS A 1 107 ? 2.584 -5.981 15.193 1.00 89.56 107 LYS A C 1
ATOM 836 O O . LYS A 1 107 ? 2.131 -6.672 16.098 1.00 89.56 107 LYS A O 1
ATOM 841 N N . LEU A 1 108 ? 2.728 -4.659 15.302 1.00 87.31 108 LEU A N 1
ATOM 842 C CA . LEU A 1 108 ? 2.309 -3.927 16.498 1.00 87.31 108 LEU A CA 1
ATOM 843 C C . LEU A 1 108 ? 0.797 -4.002 16.723 1.00 87.31 108 LEU A C 1
ATOM 845 O O . LEU A 1 108 ? 0.384 -4.200 17.860 1.00 87.31 108 LEU A O 1
ATOM 849 N N . LEU A 1 109 ? -0.018 -3.878 15.670 1.00 83.31 109 LEU A N 1
ATOM 850 C CA . LEU A 1 109 ? -1.475 -4.018 15.773 1.00 83.31 109 LEU A CA 1
ATOM 851 C C . LEU A 1 109 ? -1.865 -5.385 16.340 1.00 83.31 109 LEU A C 1
ATOM 853 O O . LEU A 1 109 ? -2.677 -5.444 17.257 1.00 83.31 109 LEU A O 1
ATOM 857 N N . LEU A 1 110 ? -1.245 -6.463 15.855 1.00 81.62 110 LEU A N 1
ATOM 858 C CA . LEU A 1 110 ? -1.500 -7.815 16.355 1.00 81.62 110 LEU A CA 1
ATOM 859 C C . LEU A 1 110 ? -1.075 -7.977 17.821 1.00 81.62 110 LEU A C 1
ATOM 861 O O . LEU A 1 110 ? -1.854 -8.472 18.630 1.00 81.62 110 LEU A O 1
ATOM 865 N N . LEU A 1 111 ? 0.129 -7.516 18.176 1.00 82.00 111 LEU A N 1
ATOM 866 C CA . LEU A 1 111 ? 0.649 -7.626 19.545 1.00 82.00 111 LEU A CA 1
ATOM 867 C C . LEU A 1 111 ? -0.158 -6.798 20.557 1.00 82.00 111 LEU A C 1
ATOM 869 O O . LEU A 1 111 ? -0.347 -7.226 21.690 1.00 82.00 111 LEU A O 1
ATOM 873 N N . LEU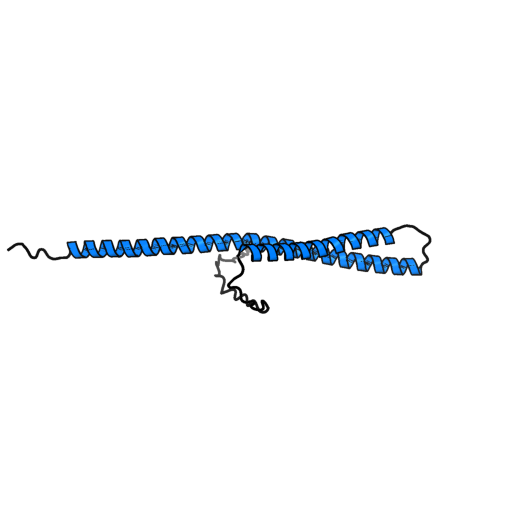 A 1 112 ? -0.624 -5.610 20.168 1.00 79.75 112 LEU A N 1
ATOM 874 C CA . LEU A 1 112 ? -1.391 -4.720 21.045 1.00 79.75 112 LEU A CA 1
ATOM 875 C C . LEU A 1 112 ? -2.872 -5.107 21.132 1.00 79.75 112 LEU A C 1
ATOM 877 O O . LEU A 1 112 ? -3.499 -4.876 22.166 1.00 79.75 112 LEU A O 1
ATOM 881 N N . SER A 1 113 ? -3.442 -5.670 20.063 1.00 73.06 113 SER A N 1
ATOM 882 C CA . SER A 1 113 ? -4.845 -6.093 20.051 1.00 73.06 113 SER A CA 1
ATOM 883 C C . SER A 1 113 ? -5.110 -7.225 21.044 1.00 73.06 113 SER A C 1
ATOM 885 O O . SER A 1 113 ? -6.158 -7.225 21.685 1.00 73.06 113 SER A O 1
ATOM 887 N N . ASP A 1 114 ? -4.173 -8.162 21.192 1.00 66.75 114 ASP A N 1
ATOM 888 C CA . ASP A 1 114 ? -4.315 -9.295 22.115 1.00 66.75 114 ASP A CA 1
ATOM 889 C C . ASP A 1 114 ? -4.338 -8.817 23.583 1.00 66.75 114 ASP A C 1
ATOM 891 O O . ASP A 1 114 ? -5.243 -9.138 24.354 1.00 66.75 114 ASP A O 1
ATOM 895 N N . GLU A 1 115 ? -3.431 -7.904 23.946 1.00 67.38 115 GLU A N 1
ATOM 896 C CA . GLU A 1 115 ? -3.350 -7.351 25.306 1.00 67.38 115 GLU A CA 1
ATOM 897 C C . GLU A 1 115 ? -4.604 -6.549 25.695 1.00 67.38 115 GLU A C 1
ATOM 899 O O . GLU A 1 115 ? -5.097 -6.653 26.819 1.00 67.38 115 GLU A O 1
ATOM 904 N N . ALA A 1 116 ? -5.163 -5.764 24.768 1.00 68.81 116 ALA A N 1
ATOM 905 C CA . ALA A 1 116 ? -6.367 -4.978 25.036 1.00 68.81 116 ALA A CA 1
ATOM 906 C C . ALA A 1 116 ? -7.601 -5.865 25.277 1.00 68.81 116 ALA A C 1
ATOM 908 O O . ALA A 1 116 ? -8.436 -5.552 26.129 1.00 68.81 116 ALA A O 1
ATOM 909 N N . GLN A 1 117 ? -7.721 -6.981 24.552 1.00 68.00 117 GLN A N 1
ATOM 910 C CA . GLN A 1 117 ? -8.806 -7.942 24.754 1.00 68.00 117 GLN A CA 1
ATOM 911 C C . GLN A 1 117 ? -8.665 -8.670 26.092 1.00 68.00 117 GLN A C 1
ATOM 913 O O . GLN A 1 117 ? -9.641 -8.763 26.839 1.00 68.00 117 GLN A O 1
ATOM 918 N N . ILE A 1 118 ? -7.449 -9.104 26.436 1.00 71.00 118 ILE A N 1
ATOM 919 C CA . ILE A 1 118 ? -7.151 -9.737 27.726 1.00 71.00 118 ILE A CA 1
ATOM 920 C C . ILE A 1 118 ? -7.449 -8.773 28.881 1.00 71.00 118 ILE A C 1
ATOM 922 O O . ILE A 1 118 ? -8.118 -9.158 29.839 1.00 71.00 118 ILE A O 1
ATOM 926 N N . ALA A 1 119 ? -7.016 -7.513 28.793 1.00 74.31 119 ALA A N 1
ATOM 927 C CA . ALA A 1 119 ? -7.273 -6.510 29.825 1.00 74.31 11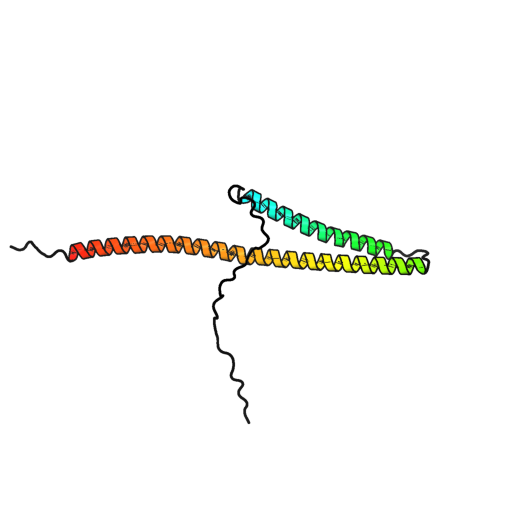9 ALA A CA 1
ATOM 928 C C . ALA A 1 119 ? -8.778 -6.276 30.047 1.00 74.31 119 ALA A C 1
ATOM 930 O O . ALA A 1 119 ? -9.243 -6.305 31.185 1.00 74.31 119 ALA A O 1
ATOM 931 N N . ASN A 1 120 ? -9.556 -6.135 28.968 1.00 79.50 120 ASN A N 1
ATOM 932 C CA . ASN A 1 120 ? -11.008 -5.960 29.058 1.00 79.50 120 ASN A CA 1
ATOM 933 C C . ASN A 1 120 ? -11.707 -7.174 29.686 1.00 79.50 120 ASN A C 1
ATOM 935 O O . ASN A 1 120 ? -12.621 -7.010 30.499 1.00 79.50 120 ASN A O 1
ATOM 939 N N . LEU A 1 121 ? -11.275 -8.390 29.334 1.00 79.56 121 LEU A N 1
ATOM 940 C CA . LEU A 1 121 ? -11.814 -9.615 29.918 1.00 79.56 121 LEU A CA 1
ATOM 941 C C . LEU A 1 121 ? -11.517 -9.671 31.423 1.00 79.56 121 LEU A C 1
ATOM 943 O O . LEU A 1 121 ? -12.437 -9.871 32.217 1.00 79.56 121 LEU A O 1
ATOM 947 N N . ARG A 1 122 ? -10.278 -9.371 31.830 1.00 80.06 122 ARG A N 1
ATOM 948 C CA . ARG A 1 122 ? -9.895 -9.304 33.249 1.00 80.06 122 ARG A CA 1
ATOM 949 C C . ARG A 1 122 ? -10.680 -8.250 34.024 1.00 80.06 122 ARG A C 1
ATOM 951 O O . ARG A 1 122 ? -11.103 -8.529 35.141 1.00 80.06 122 ARG A O 1
ATOM 958 N N . ASP A 1 123 ? -10.910 -7.072 33.453 1.00 88.94 123 ASP A N 1
ATOM 959 C CA . ASP A 1 123 ? -11.706 -6.022 34.098 1.00 88.94 123 ASP A CA 1
ATOM 960 C C . ASP A 1 123 ? -13.173 -6.437 34.278 1.00 88.94 123 ASP A C 1
ATOM 962 O O . ASP A 1 123 ? -13.799 -6.099 35.287 1.00 88.94 123 ASP A O 1
ATOM 966 N N . SER A 1 124 ? -13.729 -7.194 33.326 1.00 89.31 124 SER A N 1
ATOM 967 C CA . SER A 1 124 ? -15.084 -7.741 33.443 1.00 89.31 124 SER A CA 1
ATOM 968 C C . SER A 1 124 ? -15.184 -8.809 34.538 1.00 89.31 124 SER A C 1
ATOM 970 O O . SER A 1 124 ? -16.083 -8.740 35.376 1.00 89.31 124 SER A O 1
ATOM 972 N N . GLU A 1 125 ? -14.218 -9.728 34.608 1.00 89.12 125 GLU A N 1
ATOM 973 C CA . GLU A 1 125 ? -14.145 -10.748 35.658 1.00 89.12 125 GLU A CA 1
ATOM 974 C C . GLU A 1 125 ? -13.932 -10.120 37.039 1.00 89.12 125 GLU A C 1
ATOM 976 O O . GLU A 1 125 ? -14.590 -10.502 38.005 1.00 89.12 125 GLU A O 1
ATOM 981 N N . LEU A 1 126 ? -13.060 -9.111 37.143 1.00 91.38 126 LEU A N 1
ATOM 982 C CA . LEU A 1 126 ? -12.826 -8.387 38.392 1.00 91.38 126 LEU A CA 1
ATOM 983 C C . LEU A 1 126 ? -14.094 -7.711 38.909 1.00 91.38 126 LEU A C 1
ATOM 985 O O . LEU A 1 126 ? -14.339 -7.749 40.115 1.00 91.38 126 LEU A O 1
ATOM 989 N N . LYS A 1 127 ? -14.914 -7.127 38.027 1.00 93.81 127 LYS A N 1
ATOM 990 C CA . LYS A 1 127 ? -16.208 -6.552 38.423 1.00 93.81 127 LYS A CA 1
ATOM 991 C C . LYS A 1 127 ? -17.146 -7.608 38.994 1.00 93.81 127 LYS A C 1
ATOM 993 O O . LYS A 1 127 ? -17.691 -7.384 40.069 1.00 93.81 127 LYS A O 1
ATOM 998 N N . ILE A 1 128 ? -17.268 -8.759 38.332 1.00 94.12 128 ILE A N 1
ATOM 999 C CA . ILE A 1 128 ? -18.114 -9.868 38.800 1.00 94.12 128 ILE A CA 1
ATOM 1000 C C . ILE A 1 128 ? -17.649 -10.342 40.182 1.00 94.12 128 ILE A C 1
ATOM 1002 O O . ILE A 1 128 ? -18.437 -10.389 41.122 1.00 94.12 128 ILE A O 1
ATOM 1006 N N . ILE A 1 129 ? -16.349 -10.599 40.348 1.00 93.12 129 ILE A N 1
ATOM 1007 C CA . ILE A 1 129 ? -15.775 -11.020 41.636 1.00 93.12 129 ILE A CA 1
ATOM 1008 C C . ILE A 1 129 ? -16.015 -9.961 42.720 1.00 93.12 129 ILE A C 1
ATOM 1010 O O . ILE A 1 129 ? -16.228 -10.286 43.890 1.00 93.12 129 ILE A O 1
ATOM 1014 N N . GLN A 1 130 ? -15.962 -8.679 42.365 1.00 93.56 130 GLN A N 1
ATOM 1015 C CA . GLN A 1 130 ? -16.184 -7.592 43.308 1.00 93.56 130 GLN A CA 1
ATOM 1016 C C . GLN A 1 130 ? -17.653 -7.498 43.745 1.00 93.56 130 GLN A C 1
ATOM 1018 O O . GLN A 1 130 ? -17.911 -7.302 44.934 1.00 93.56 130 GLN A O 1
ATOM 1023 N N . GLU A 1 131 ? -18.593 -7.722 42.828 1.00 94.94 131 GLU A N 1
ATOM 1024 C CA . GLU A 1 131 ? -20.023 -7.841 43.127 1.00 94.94 131 GLU A CA 1
ATOM 1025 C C . GLU A 1 131 ? -20.307 -9.053 44.027 1.00 94.94 131 GLU A C 1
ATOM 1027 O O . GLU A 1 131 ? -20.932 -8.899 45.079 1.00 94.94 131 GLU A O 1
ATOM 1032 N N . GLU A 1 132 ? -19.762 -10.228 43.698 1.00 94.44 132 GLU A N 1
ATOM 1033 C CA . GLU A 1 132 ? -19.885 -11.445 44.514 1.00 94.44 132 GLU A CA 1
ATOM 1034 C C . GLU A 1 132 ? -19.302 -11.255 45.918 1.00 94.44 132 GLU A C 1
ATOM 1036 O O . GLU A 1 132 ? -19.897 -11.662 46.919 1.00 94.44 132 GLU A O 1
ATOM 1041 N N . LYS A 1 133 ? -18.143 -10.594 46.020 1.00 94.56 133 LYS A N 1
ATOM 1042 C CA . LYS A 1 133 ? -17.512 -10.262 47.300 1.00 94.56 133 LYS A CA 1
ATOM 1043 C C . LYS A 1 133 ? -18.414 -9.366 48.140 1.00 94.56 133 LYS A C 1
ATOM 1045 O O . LYS A 1 133 ? -18.519 -9.575 49.351 1.00 94.56 133 LYS A O 1
ATOM 1050 N N . ASP A 1 134 ? -19.021 -8.349 47.542 1.00 95.31 134 ASP A N 1
ATOM 1051 C CA . ASP A 1 134 ? -19.882 -7.424 48.273 1.00 95.31 134 ASP A CA 1
ATOM 1052 C C . ASP A 1 134 ? -21.215 -8.073 48.667 1.00 95.31 134 ASP A C 1
ATOM 1054 O O . ASP A 1 134 ? -21.713 -7.821 49.767 1.00 95.31 134 ASP A O 1
ATOM 1058 N N . GLU A 1 135 ? -21.745 -8.986 47.854 1.00 95.25 135 GLU A N 1
ATOM 1059 C CA . GLU A 1 135 ? -22.893 -9.815 48.221 1.00 95.25 135 GLU A CA 1
ATOM 1060 C C . GLU A 1 135 ? -22.556 -10.787 49.365 1.00 95.25 135 GLU A C 1
ATOM 1062 O O . GLU A 1 135 ? -23.297 -10.886 50.345 1.00 95.25 135 GLU A O 1
ATOM 1067 N N . ALA A 1 136 ? -21.401 -11.454 49.305 1.00 92.69 136 ALA A N 1
ATOM 1068 C CA . ALA A 1 136 ? -20.930 -12.342 50.363 1.00 92.69 136 ALA A CA 1
ATOM 1069 C C . ALA A 1 136 ? -20.713 -11.590 51.684 1.00 92.69 136 ALA A C 1
ATOM 1071 O O . ALA A 1 136 ? -21.127 -12.068 52.739 1.00 92.69 136 ALA A O 1
ATOM 1072 N N . LYS A 1 137 ? -20.132 -10.382 51.647 1.00 93.75 137 LYS A N 1
ATOM 1073 C CA . LYS A 1 137 ? -20.012 -9.524 52.838 1.00 93.75 137 LYS A CA 1
ATOM 1074 C C . LYS A 1 137 ? -21.371 -9.173 53.433 1.00 93.75 137 LYS A C 1
ATOM 1076 O O . LYS A 1 137 ? -21.491 -9.180 54.655 1.00 93.75 137 LYS A O 1
ATOM 1081 N N . LYS A 1 138 ? -22.380 -8.868 52.606 1.00 94.06 138 LYS A N 1
ATOM 1082 C CA . LYS A 1 138 ? -23.746 -8.599 53.088 1.00 94.06 138 LYS A CA 1
ATOM 1083 C C . LYS A 1 138 ? -24.325 -9.822 53.794 1.00 94.06 138 LYS A C 1
ATOM 1085 O O . LYS A 1 138 ? -24.757 -9.696 54.933 1.00 94.06 138 LYS A O 1
ATOM 1090 N N . LYS A 1 139 ? -24.217 -11.007 53.184 1.00 92.06 139 LYS A N 1
ATOM 1091 C CA . LYS A 1 139 ? -24.660 -12.277 53.791 1.00 92.06 139 LYS A CA 1
ATOM 1092 C C . LYS A 1 139 ? -23.956 -12.555 55.122 1.00 92.06 139 LYS A C 1
ATOM 1094 O O . LYS A 1 139 ? -24.600 -12.924 56.098 1.00 92.06 139 LYS A O 1
ATOM 1099 N N . VAL A 1 140 ? -22.641 -12.338 55.198 1.00 92.88 140 VAL A N 1
ATOM 1100 C CA . VAL A 1 140 ? -21.881 -12.491 56.451 1.00 92.88 140 VAL A CA 1
ATOM 1101 C C . VAL A 1 140 ? -22.325 -11.474 57.503 1.00 92.88 140 VAL A C 1
ATOM 1103 O O . VAL A 1 140 ? -22.462 -11.840 58.666 1.00 92.88 140 VAL A O 1
ATOM 1106 N N . ALA A 1 141 ? -22.573 -10.220 57.123 1.00 91.38 141 ALA A N 1
ATOM 1107 C CA . ALA A 1 141 ? -23.051 -9.194 58.047 1.00 91.38 141 ALA A CA 1
ATOM 1108 C C . ALA A 1 141 ? -24.456 -9.507 58.590 1.00 91.38 141 ALA A C 1
ATOM 1110 O O . ALA A 1 141 ? -24.710 -9.299 59.774 1.00 91.38 141 ALA A O 1
ATOM 1111 N N . GLU A 1 142 ? -25.350 -10.040 57.757 1.00 91.81 142 GLU A N 1
ATOM 1112 C CA . GLU A 1 142 ? -26.678 -10.507 58.173 1.00 91.81 142 GLU A CA 1
ATOM 1113 C C . GLU A 1 142 ? -26.579 -11.664 59.174 1.00 91.81 142 GLU A C 1
ATOM 1115 O O . GLU A 1 142 ? -27.138 -11.576 60.266 1.00 91.81 142 GLU A O 1
ATOM 1120 N N . LEU A 1 143 ? -25.790 -12.698 58.859 1.00 89.88 143 LEU A N 1
ATOM 1121 C CA . LEU A 1 143 ? -25.556 -13.829 59.764 1.00 89.88 143 LEU A CA 1
ATOM 1122 C C . LEU A 1 143 ? -24.914 -13.391 61.086 1.00 89.88 143 LEU A C 1
ATOM 1124 O O . LEU A 1 143 ? -25.281 -13.885 62.152 1.00 89.88 143 LEU A O 1
ATOM 1128 N N . LEU A 1 144 ? -23.966 -12.453 61.027 1.00 88.69 144 LEU A N 1
ATOM 1129 C CA . LEU A 1 144 ? -23.329 -11.890 62.212 1.00 88.69 144 LEU A CA 1
ATOM 1130 C C . LEU A 1 144 ? -24.347 -11.132 63.071 1.00 88.69 144 LEU A C 1
ATOM 1132 O O . LEU A 1 144 ? -24.359 -11.321 64.283 1.00 88.69 144 LEU A O 1
ATOM 1136 N N . ASN A 1 145 ? -25.216 -10.322 62.461 1.00 88.00 145 ASN A N 1
ATOM 1137 C CA . ASN A 1 145 ? -26.278 -9.607 63.170 1.00 88.00 145 ASN A CA 1
ATOM 1138 C C . ASN A 1 145 ? -27.278 -10.561 63.832 1.00 88.00 145 ASN A C 1
ATOM 1140 O O . ASN A 1 145 ? -27.712 -10.293 64.949 1.00 88.00 145 ASN A O 1
ATOM 1144 N N . ASP A 1 146 ? -27.627 -11.675 63.188 1.00 85.31 146 ASP A N 1
ATOM 1145 C CA . ASP A 1 146 ? -28.511 -12.679 63.787 1.00 85.31 146 ASP A CA 1
ATOM 1146 C C . ASP A 1 146 ? -27.859 -13.424 64.963 1.00 85.31 146 ASP A C 1
ATOM 1148 O O . ASP A 1 146 ? -28.540 -13.719 65.942 1.00 85.31 146 ASP A O 1
ATOM 1152 N N . LEU A 1 147 ? -26.544 -13.663 64.919 1.00 83.44 147 LEU A N 1
ATOM 1153 C CA . LEU A 1 147 ? -25.776 -14.232 66.037 1.00 83.44 147 LEU A CA 1
ATOM 1154 C C . LEU A 1 147 ? -25.565 -13.244 67.196 1.00 83.44 147 LEU A C 1
ATOM 1156 O O . LEU A 1 147 ? -25.477 -13.665 68.348 1.00 83.44 147 LEU A O 1
ATOM 1160 N N . LEU A 1 148 ? -25.444 -11.947 66.896 1.00 80.38 148 LEU A N 1
ATOM 1161 C CA . LEU A 1 148 ? -25.218 -10.882 67.880 1.00 80.38 148 LEU A CA 1
ATOM 1162 C C . LEU A 1 148 ? -26.503 -10.308 68.480 1.00 80.38 148 LEU A C 1
ATOM 1164 O O . LEU A 1 148 ? -26.409 -9.569 69.461 1.00 80.38 148 LEU A O 1
ATOM 1168 N N . LYS A 1 149 ? -27.689 -10.644 67.947 1.00 69.38 149 LYS A N 1
ATOM 1169 C CA . LYS A 1 149 ? -28.951 -10.379 68.646 1.00 69.38 149 LYS A CA 1
ATOM 1170 C C . LYS A 1 149 ? -28.873 -11.068 70.013 1.00 69.38 149 LYS A C 1
ATOM 1172 O O . LYS A 1 149 ? -28.732 -12.293 70.062 1.00 69.38 149 LYS A O 1
ATOM 1177 N N . PRO A 1 150 ? -28.909 -10.309 71.121 1.00 54.91 150 PRO A N 1
ATOM 1178 C CA . PRO A 1 150 ? -28.807 -10.890 72.445 1.00 54.91 150 PRO A CA 1
ATOM 1179 C C . PRO A 1 150 ? -29.933 -11.905 72.627 1.00 54.91 150 PRO A C 1
ATOM 1181 O O . PRO A 1 150 ? -31.029 -11.744 72.087 1.00 54.91 150 PRO A O 1
ATOM 1184 N N . SER A 1 151 ? -29.660 -12.948 73.407 1.00 56.12 151 SER A N 1
ATOM 1185 C CA . SER A 1 151 ? -30.662 -13.865 73.936 1.00 56.12 151 SER A CA 1
ATOM 1186 C C . SER A 1 151 ? -31.603 -13.121 74.894 1.00 56.12 151 SER A C 1
ATOM 1188 O O . SER A 1 151 ? -31.642 -13.390 76.092 1.00 56.12 151 SER A O 1
ATOM 1190 N N . GLU A 1 152 ? -32.355 -12.155 74.390 1.00 53.44 152 GLU A N 1
ATOM 1191 C CA . GLU A 1 152 ? -33.517 -11.577 75.042 1.00 53.44 152 GLU A CA 1
ATOM 1192 C C . GLU A 1 152 ? -34.674 -12.557 74.858 1.00 53.44 152 GLU A C 1
ATOM 1194 O O . GLU A 1 152 ? -35.556 -12.321 74.050 1.00 53.44 152 GLU A O 1
ATOM 1199 N N . LEU A 1 153 ? -34.597 -13.720 75.514 1.00 50.12 153 LEU A N 1
ATOM 1200 C CA . LEU A 1 153 ? -35.705 -14.649 75.792 1.00 50.12 153 LEU A CA 1
ATOM 1201 C C . LEU A 1 153 ? -35.155 -15.846 76.593 1.00 50.12 153 LEU A C 1
ATOM 1203 O O . LEU A 1 153 ? -35.166 -16.995 76.156 1.00 50.12 153 LEU A O 1
ATOM 1207 N N . ARG A 1 154 ? -34.646 -15.568 77.794 1.00 40.31 154 ARG A N 1
ATOM 1208 C CA . ARG A 1 154 ? -34.711 -16.501 78.929 1.00 40.31 154 ARG A CA 1
ATOM 1209 C C . ARG A 1 154 ? -35.085 -15.688 80.163 1.00 40.31 154 ARG A C 1
ATOM 1211 O O . ARG A 1 154 ? -34.216 -15.246 80.909 1.00 40.31 154 ARG A O 1
ATOM 1218 N N . VAL A 1 155 ? -36.386 -15.413 80.258 1.00 38.75 155 VAL A N 1
ATOM 1219 C CA . VAL A 1 155 ? -37.084 -15.145 81.525 1.00 38.75 155 VAL A CA 1
ATOM 1220 C C . VAL A 1 155 ? -37.133 -16.447 82.316 1.00 38.75 155 VAL A C 1
ATOM 1222 O O . VAL A 1 155 ? -37.313 -17.500 81.661 1.00 38.75 155 VAL A O 1
#

Radius of gyration: 33.23 Å; chains: 1; bounding box: 81×32×112 Å

InterPro domains:
  IPR009332 Mediator of RNA polymerase II transcription subunit 22 [PF06179] (48-147)
  IPR021487 Protein of unknown function DUF3140 [PTHR40630] (33-148)

Foldseek 3Di:
DDDDPDD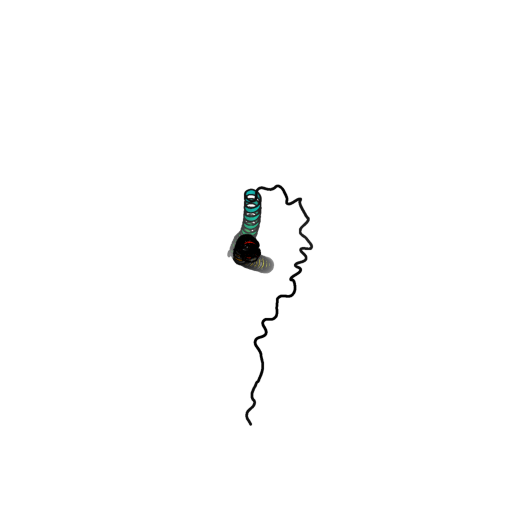DDDDPDDDDDPPPPPVPPPDDPPDDDDPVVVVVVVVVVLVVLLVVLVCLLVVLVVLLVVLVDDDDADPVRVVVSVVSNVVSVVSNVVSVVSVVVSVVVVVVCVVVVVVVVVVVVVVVVVVVVVVVVVVVVVVVVVVVVVVPPDPPPDD

Organism: Gloeophyllum trabeum (strain ATCC 11539 / FP-39264 / Madison 617) (NCBI:txid670483)

pLDDT: mean 78.57, std 18.66, range [38.56, 96.94]

Sequence (155 aa):
MAERTETDVSRPSALPSAKLTNRNRETRPFADLKSDEYLDSVEEEWNKRVDAEVDTLVEGMVDLVSLASIGDKDKFRIALEAFQAESRAESMVRSANSLLSIIHSMKLLLLLSDEAQIANLRDSELKIIQEEKDEAKKKVAELLNDLLKPSELRV